Protein AF-A0A524GBY0-F1 (afdb_monomer_lite)

Structure (mmCIF, N/CA/C/O backbone):
data_AF-A0A524GBY0-F1
#
_entry.id   AF-A0A524GBY0-F1
#
loop_
_atom_site.group_PDB
_atom_site.id
_atom_site.type_symbol
_atom_site.label_atom_id
_atom_site.label_alt_id
_atom_site.label_comp_id
_atom_site.label_asym_id
_atom_site.label_entity_id
_atom_site.label_seq_id
_atom_site.pdbx_PDB_ins_code
_atom_site.Cartn_x
_atom_site.Cartn_y
_atom_site.Cartn_z
_atom_site.occupancy
_atom_site.B_iso_or_equiv
_atom_site.auth_seq_id
_atom_site.auth_comp_id
_atom_site.auth_asym_id
_atom_site.auth_atom_id
_atom_site.pdbx_PDB_model_num
ATOM 1 N N . ASP A 1 1 ? -9.283 -6.662 -6.668 1.00 69.75 1 ASP A N 1
ATOM 2 C CA . ASP A 1 1 ? -9.604 -5.898 -7.895 1.00 69.75 1 ASP A CA 1
ATOM 3 C C . ASP A 1 1 ? -10.750 -4.928 -7.700 1.00 69.75 1 ASP A C 1
ATOM 5 O O . ASP A 1 1 ? -10.463 -3.748 -7.642 1.00 69.75 1 ASP A O 1
ATOM 9 N N . LYS A 1 2 ? -11.987 -5.373 -7.440 1.00 78.62 2 LYS A N 1
ATOM 10 C CA . LYS A 1 2 ? -13.113 -4.456 -7.138 1.00 78.62 2 LYS A CA 1
ATOM 11 C C . LYS A 1 2 ? -12.814 -3.418 -6.046 1.00 78.62 2 LYS A C 1
ATOM 13 O O . LYS A 1 2 ? -13.291 -2.293 -6.091 1.00 78.62 2 LYS A O 1
ATOM 18 N N . ILE A 1 3 ? -12.018 -3.806 -5.049 1.00 71.06 3 ILE A N 1
ATOM 19 C CA . ILE A 1 3 ? -11.570 -2.893 -3.993 1.00 71.06 3 ILE A CA 1
ATOM 20 C C . ILE A 1 3 ? -10.618 -1.832 -4.554 1.00 71.06 3 ILE A C 1
ATOM 22 O O . ILE A 1 3 ? -10.810 -0.663 -4.255 1.00 71.06 3 ILE A O 1
ATOM 26 N N . ILE A 1 4 ? -9.659 -2.224 -5.402 1.00 69.19 4 ILE A N 1
ATOM 27 C CA . ILE A 1 4 ? -8.735 -1.308 -6.094 1.00 69.19 4 ILE A CA 1
ATOM 28 C C . ILE A 1 4 ? -9.533 -0.310 -6.938 1.00 69.19 4 ILE A C 1
ATOM 30 O O . ILE A 1 4 ? -9.314 0.885 -6.823 1.00 69.19 4 ILE A O 1
ATOM 34 N N . GLU A 1 5 ? -10.509 -0.784 -7.713 1.00 76.81 5 GLU A N 1
ATOM 35 C CA . GLU A 1 5 ? -11.367 0.071 -8.551 1.00 76.81 5 GLU A CA 1
ATOM 36 C C . GLU A 1 5 ? -12.160 1.099 -7.732 1.00 76.81 5 GLU A C 1
ATOM 38 O O . GLU A 1 5 ? -12.391 2.213 -8.189 1.00 76.81 5 GLU A O 1
ATOM 43 N N . LYS A 1 6 ? -12.561 0.743 -6.505 1.00 75.19 6 LYS A N 1
ATOM 44 C CA . LYS A 1 6 ? -13.301 1.638 -5.610 1.00 75.19 6 LYS A CA 1
ATOM 45 C C . LYS A 1 6 ? -12.407 2.687 -4.943 1.00 75.19 6 LYS A C 1
ATOM 47 O O . LYS A 1 6 ? -12.843 3.819 -4.770 1.00 75.19 6 LYS A O 1
ATOM 52 N N . VAL A 1 7 ? -11.204 2.297 -4.522 1.00 68.00 7 VAL A N 1
ATOM 53 C CA . VAL A 1 7 ? -10.296 3.140 -3.714 1.00 68.00 7 VAL A CA 1
ATOM 54 C C . VAL A 1 7 ? -9.275 3.913 -4.550 1.00 68.00 7 VAL A C 1
ATOM 56 O O . VAL A 1 7 ? -8.714 4.899 -4.086 1.00 68.00 7 VAL A O 1
ATOM 59 N N . ALA A 1 8 ? -9.034 3.479 -5.786 1.00 65.69 8 ALA A N 1
ATOM 60 C CA . ALA A 1 8 ? -8.154 4.126 -6.750 1.00 65.69 8 ALA A CA 1
ATOM 61 C C . ALA A 1 8 ? -8.875 4.300 -8.104 1.00 65.69 8 ALA A C 1
ATOM 63 O O . ALA A 1 8 ? -8.403 3.786 -9.118 1.00 65.69 8 ALA A O 1
ATOM 64 N N . PRO A 1 9 ? -10.018 5.015 -8.147 1.00 67.56 9 PRO A N 1
ATOM 65 C CA . PRO A 1 9 ? -10.815 5.175 -9.368 1.00 67.56 9 PRO A CA 1
ATOM 66 C C . PRO A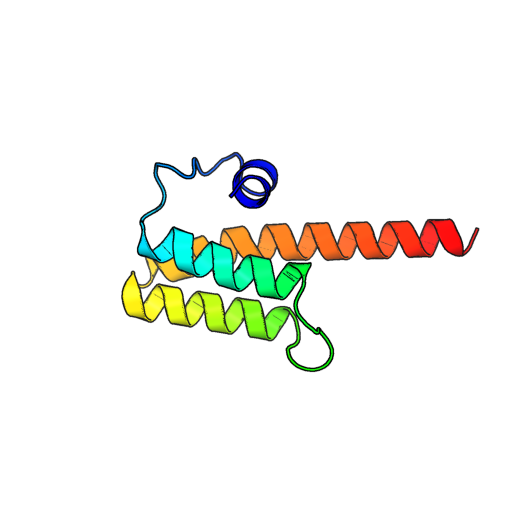 1 9 ? -10.059 5.919 -10.480 1.00 67.56 9 PRO A C 1
ATOM 68 O O . PRO A 1 9 ? -10.294 5.672 -11.659 1.00 67.56 9 PRO A O 1
ATOM 71 N N . GLU A 1 10 ? -9.105 6.772 -10.102 1.00 70.38 10 GLU A N 1
ATOM 72 C CA . GLU A 1 10 ? -8.195 7.490 -11.006 1.00 70.38 10 GLU A CA 1
ATOM 73 C C . GLU A 1 10 ? -7.190 6.563 -11.722 1.00 70.38 10 GLU A C 1
ATOM 75 O O . GLU A 1 10 ? -6.495 6.997 -12.637 1.00 70.38 10 GLU A O 1
ATOM 80 N N . TRP A 1 11 ? -7.098 5.284 -11.331 1.00 74.62 11 TRP A N 1
ATOM 81 C CA . TRP A 1 11 ? -6.103 4.338 -11.844 1.00 74.62 11 TRP A CA 1
ATOM 82 C C . TRP A 1 11 ? -6.775 3.071 -12.386 1.00 74.62 11 TRP A C 1
ATOM 84 O O . TRP A 1 11 ? -6.920 2.077 -11.666 1.00 74.62 11 TRP A O 1
ATOM 94 N N . PRO A 1 12 ? -7.182 3.070 -13.669 1.00 74.19 12 PRO A N 1
ATOM 95 C CA . PRO A 1 12 ? -7.839 1.926 -14.285 1.00 74.19 12 PRO A CA 1
ATOM 96 C C . PRO A 1 12 ? -6.972 0.666 -14.187 1.00 74.19 12 PRO A C 1
ATOM 98 O O . PRO A 1 12 ? -5.820 0.654 -14.620 1.00 74.19 12 PRO A O 1
ATOM 101 N N . ILE A 1 13 ? -7.529 -0.427 -13.653 1.00 77.38 13 ILE A N 1
ATOM 102 C CA . ILE A 1 13 ? -6.777 -1.660 -13.349 1.00 77.38 13 ILE A CA 1
ATOM 103 C C . ILE A 1 13 ? -6.086 -2.281 -14.576 1.00 77.38 13 ILE A C 1
ATOM 105 O O . ILE A 1 13 ? -5.113 -3.026 -14.443 1.00 77.38 13 ILE A O 1
ATOM 109 N N . ASN A 1 14 ? -6.613 -1.998 -15.768 1.00 82.19 14 ASN A N 1
ATOM 110 C CA . ASN A 1 14 ? -6.091 -2.448 -17.054 1.00 82.19 14 ASN A CA 1
ATOM 111 C C . ASN A 1 14 ? -4.871 -1.645 -17.533 1.00 82.19 14 ASN A C 1
ATOM 113 O O . ASN A 1 14 ? -4.161 -2.126 -18.410 1.00 82.19 14 ASN A O 1
ATOM 117 N N . GLN A 1 15 ? -4.626 -0.458 -16.975 1.00 84.62 15 GLN A N 1
ATOM 118 C CA . GLN A 1 15 ? -3.462 0.383 -17.275 1.00 84.62 15 GLN A CA 1
ATOM 119 C C . GLN A 1 15 ? -2.308 0.163 -16.287 1.00 84.62 15 GLN A C 1
ATOM 121 O O . GLN A 1 15 ? -1.182 0.582 -16.542 1.00 84.62 15 GLN A O 1
ATOM 126 N N . ILE A 1 16 ? -2.572 -0.519 -15.170 1.00 89.44 16 ILE A N 1
ATOM 127 C CA . ILE A 1 16 ? -1.559 -0.877 -14.177 1.00 89.44 16 ILE A CA 1
ATOM 128 C C . ILE A 1 16 ? -0.733 -2.054 -14.707 1.00 89.44 16 ILE A C 1
ATOM 130 O O . ILE A 1 16 ? -1.285 -3.044 -15.202 1.00 89.44 16 ILE A O 1
ATOM 134 N N . THR A 1 17 ? 0.593 -1.973 -14.570 1.00 93.69 17 THR A N 1
ATOM 135 C CA . THR A 1 17 ? 1.479 -3.080 -14.945 1.00 93.69 17 THR A CA 1
ATOM 136 C C . THR A 1 17 ? 1.118 -4.349 -14.166 1.00 93.69 17 THR A C 1
ATOM 138 O O . THR A 1 17 ? 0.580 -4.305 -13.056 1.00 93.69 17 THR A O 1
ATOM 141 N N . ILE A 1 18 ? 1.409 -5.524 -14.731 1.00 94.19 18 ILE A N 1
ATOM 142 C CA . ILE A 1 18 ? 1.087 -6.800 -14.069 1.00 94.19 18 ILE A CA 1
ATOM 143 C C . 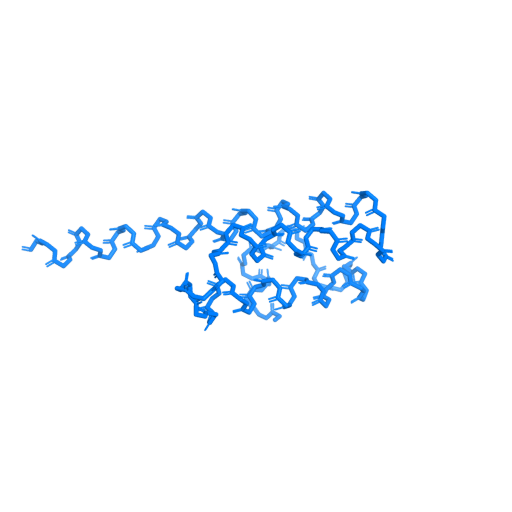ILE A 1 18 ? 1.780 -6.897 -12.700 1.00 94.19 18 ILE A C 1
ATOM 145 O O . ILE A 1 18 ? 1.179 -7.400 -11.749 1.00 94.19 18 ILE A O 1
ATOM 149 N N . ILE A 1 19 ? 3.012 -6.393 -12.607 1.00 95.31 19 ILE A N 1
ATOM 150 C CA . ILE A 1 19 ? 3.813 -6.376 -11.381 1.00 95.31 19 ILE A CA 1
ATOM 151 C C . ILE A 1 19 ? 3.138 -5.486 -10.337 1.00 95.31 19 ILE A C 1
ATOM 153 O O . ILE A 1 19 ? 2.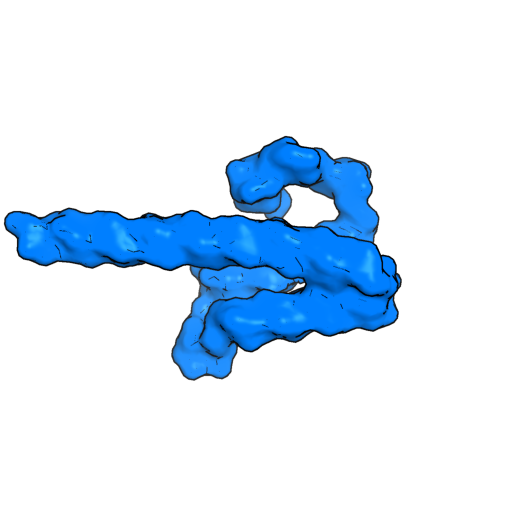753 -5.988 -9.282 1.00 95.31 19 ILE A O 1
ATOM 157 N N . ASP A 1 20 ? 2.892 -4.215 -10.655 1.00 94.94 20 ASP A N 1
ATOM 158 C CA . ASP A 1 20 ? 2.304 -3.261 -9.706 1.00 94.94 20 ASP A CA 1
ATOM 159 C C . ASP A 1 20 ? 0.923 -3.703 -9.241 1.00 94.94 20 ASP A C 1
ATOM 161 O O . ASP A 1 20 ? 0.587 -3.601 -8.064 1.00 94.94 20 ASP A O 1
ATOM 165 N N . ARG A 1 21 ? 0.124 -4.277 -10.145 1.00 93.44 21 ARG A N 1
ATOM 166 C CA . ARG A 1 21 ? -1.195 -4.807 -9.798 1.00 93.44 21 ARG A CA 1
ATOM 167 C C . ARG A 1 21 ? -1.097 -5.942 -8.781 1.00 93.44 21 ARG A C 1
ATOM 169 O O . ARG A 1 21 ? -1.930 -6.025 -7.881 1.00 93.44 21 ARG A O 1
ATOM 176 N N . ASN A 1 22 ? -0.109 -6.824 -8.911 1.00 95.12 22 ASN A N 1
ATOM 177 C CA . ASN A 1 22 ? 0.099 -7.905 -7.950 1.00 95.12 22 ASN A CA 1
ATOM 178 C C . ASN A 1 22 ? 0.636 -7.382 -6.614 1.00 95.12 22 ASN A C 1
ATOM 180 O O . ASN A 1 22 ? 0.154 -7.818 -5.571 1.00 95.12 22 ASN A O 1
ATOM 184 N N . VAL A 1 23 ? 1.535 -6.398 -6.634 1.00 96.75 23 VAL A N 1
ATOM 185 C CA . VAL A 1 23 ? 2.004 -5.731 -5.412 1.00 96.75 23 VAL A CA 1
ATOM 186 C C . VAL A 1 23 ? 0.848 -5.033 -4.685 1.00 96.75 23 VAL A C 1
ATOM 188 O O . VAL A 1 23 ? 0.676 -5.231 -3.485 1.00 96.75 23 VAL A O 1
ATOM 191 N N . LEU A 1 24 ? -0.015 -4.303 -5.403 1.00 93.75 24 LEU A N 1
ATOM 192 C CA . LEU A 1 24 ? -1.221 -3.689 -4.833 1.00 93.75 24 LEU A CA 1
ATOM 193 C C . LEU A 1 24 ? -2.140 -4.719 -4.185 1.00 93.75 24 LEU A C 1
ATOM 195 O O . LEU A 1 24 ? -2.673 -4.464 -3.110 1.00 93.75 24 LEU A O 1
ATOM 199 N N . ARG A 1 25 ? -2.349 -5.873 -4.827 1.00 93.56 25 ARG A N 1
ATOM 200 C CA . ARG A 1 25 ? -3.193 -6.940 -4.271 1.00 93.56 25 ARG A CA 1
ATOM 201 C C . ARG A 1 25 ? -2.644 -7.450 -2.940 1.00 93.56 25 ARG A C 1
ATOM 203 O O . ARG A 1 25 ? -3.432 -7.610 -2.014 1.00 93.56 25 ARG A O 1
ATOM 210 N N . ILE A 1 26 ? -1.330 -7.658 -2.842 1.00 95.38 26 ILE A N 1
ATOM 211 C CA . ILE A 1 26 ? -0.665 -8.092 -1.605 1.00 95.38 26 ILE A CA 1
ATOM 212 C C . ILE A 1 26 ? -0.805 -7.014 -0.524 1.00 95.38 26 ILE A C 1
ATOM 214 O O . ILE A 1 26 ? -1.337 -7.289 0.549 1.00 95.38 26 ILE A O 1
ATOM 218 N N . GLY A 1 27 ? -0.414 -5.773 -0.828 1.00 95.50 27 GLY A N 1
ATOM 219 C CA . GLY A 1 27 ? -0.473 -4.674 0.138 1.00 95.50 27 GLY A CA 1
ATOM 220 C C . GLY A 1 27 ? -1.893 -4.391 0.632 1.00 95.50 27 GLY A C 1
ATOM 221 O O . GLY A 1 27 ? -2.117 -4.205 1.825 1.00 95.50 27 GLY A O 1
ATOM 222 N N . LEU A 1 28 ? -2.887 -4.420 -0.261 1.00 92.94 28 LEU A N 1
ATOM 223 C CA . LEU A 1 28 ? -4.291 -4.257 0.121 1.00 92.94 28 LEU A CA 1
ATOM 224 C C . LEU A 1 28 ? -4.815 -5.417 0.952 1.00 92.94 28 LEU A C 1
ATOM 226 O O . LEU A 1 28 ? -5.584 -5.182 1.882 1.00 92.94 28 LEU A O 1
ATOM 230 N N . TYR A 1 29 ? -4.433 -6.650 0.618 1.00 93.75 29 TYR A N 1
ATOM 231 C CA . TYR A 1 29 ? -4.821 -7.807 1.410 1.00 93.75 29 TYR A CA 1
ATOM 232 C C . TYR A 1 29 ? -4.333 -7.656 2.854 1.00 93.75 29 TYR A C 1
ATOM 234 O O . TYR A 1 29 ? -5.141 -7.760 3.775 1.00 93.75 29 TYR A O 1
ATOM 242 N N . GLU A 1 30 ? -3.061 -7.301 3.046 1.00 95.00 30 GLU A N 1
ATOM 243 C CA . GLU A 1 30 ? -2.504 -7.076 4.383 1.00 95.00 30 GLU A CA 1
ATOM 244 C C . GLU A 1 30 ? -3.188 -5.922 5.126 1.00 95.00 30 GLU A C 1
ATOM 246 O O . GLU A 1 30 ? -3.498 -6.033 6.311 1.00 95.00 30 GLU A O 1
ATOM 251 N N . LEU A 1 31 ? -3.507 -4.820 4.442 1.00 92.50 31 LEU A N 1
ATOM 252 C CA . LEU A 1 31 ? -4.191 -3.689 5.075 1.00 92.50 31 LEU A CA 1
ATOM 253 C C . LEU A 1 31 ? -5.619 -4.008 5.535 1.00 92.50 31 LEU A C 1
ATOM 255 O O . LEU A 1 31 ? -6.067 -3.490 6.564 1.00 92.50 31 LEU A O 1
ATOM 259 N N . LEU A 1 32 ? -6.342 -4.809 4.754 1.00 90.12 32 LEU A N 1
ATOM 260 C CA . LEU A 1 32 ? -7.773 -5.050 4.942 1.00 90.12 32 LEU A CA 1
ATOM 261 C C . LEU A 1 32 ? -8.063 -6.285 5.789 1.00 90.12 32 LEU A C 1
ATOM 263 O O . LEU A 1 32 ? -9.047 -6.295 6.526 1.00 90.12 32 LEU A O 1
ATOM 267 N N . PHE A 1 33 ? -7.227 -7.312 5.670 1.00 91.44 33 PHE A N 1
ATOM 268 C CA . PHE A 1 33 ? -7.470 -8.632 6.248 1.00 91.44 33 PHE A CA 1
ATOM 269 C C . PHE A 1 33 ? -6.293 -9.149 7.081 1.00 91.44 33 PHE A C 1
ATOM 271 O O . PHE A 1 33 ? -6.467 -10.114 7.823 1.00 91.44 33 PHE A O 1
ATOM 278 N N . GLY A 1 34 ? -5.118 -8.520 6.983 1.00 91.50 34 GLY A N 1
ATOM 279 C CA . GLY A 1 34 ? -3.924 -8.915 7.723 1.00 91.50 34 GLY A CA 1
ATOM 280 C C . GLY A 1 34 ? -4.064 -8.736 9.236 1.00 91.50 34 GLY A C 1
ATOM 281 O O . GLY A 1 34 ? -4.786 -7.863 9.738 1.00 91.50 34 GLY A O 1
ATOM 282 N N . ASN A 1 35 ? -3.338 -9.563 9.992 1.00 93.31 35 ASN A N 1
ATOM 283 C CA . ASN A 1 35 ? -3.274 -9.437 11.443 1.00 93.31 35 ASN A CA 1
ATOM 284 C C . ASN A 1 35 ? -2.379 -8.251 11.833 1.00 93.31 35 ASN A C 1
ATOM 286 O O . ASN A 1 35 ? -1.160 -8.373 11.944 1.00 93.31 35 ASN A O 1
ATOM 290 N N . LYS A 1 36 ? -3.004 -7.109 12.133 1.00 90.44 36 LYS A N 1
ATOM 291 C CA . LYS A 1 36 ? -2.309 -5.856 12.483 1.00 90.44 36 LYS A CA 1
ATOM 292 C C . LYS A 1 36 ? -1.423 -5.943 13.734 1.00 90.44 36 LYS A C 1
ATOM 294 O O . LYS A 1 36 ? -0.600 -5.055 13.942 1.00 90.44 36 LYS A O 1
ATOM 299 N N . LYS A 1 37 ? -1.605 -6.964 14.586 1.00 92.00 37 LYS A N 1
ATOM 300 C CA . LYS A 1 37 ? -0.736 -7.207 15.752 1.00 92.00 37 LYS A CA 1
ATOM 301 C C . LYS A 1 37 ? 0.580 -7.879 15.367 1.00 92.00 37 LYS A C 1
ATOM 303 O O . LYS A 1 37 ? 1.572 -7.669 16.053 1.00 92.00 37 LYS A O 1
ATOM 308 N N . GLU A 1 38 ? 0.575 -8.677 14.304 1.00 94.62 38 GLU A N 1
ATOM 309 C CA . GLU A 1 38 ? 1.770 -9.341 13.777 1.00 94.62 38 GLU A CA 1
ATOM 310 C C . GLU A 1 38 ? 2.503 -8.429 12.797 1.00 94.62 38 GLU A C 1
ATOM 312 O O . GLU A 1 38 ? 3.707 -8.219 12.930 1.00 94.62 38 GLU A O 1
ATOM 317 N N . VAL A 1 39 ? 1.766 -7.835 11.854 1.00 95.00 39 VAL A N 1
ATOM 318 C CA . VAL A 1 39 ? 2.319 -6.927 10.846 1.00 95.00 39 VAL A CA 1
ATOM 319 C C . VAL A 1 39 ? 1.576 -5.593 10.907 1.00 95.00 39 VAL A C 1
ATOM 321 O O . VAL A 1 39 ? 0.439 -5.483 10.441 1.00 95.00 39 VAL A O 1
ATOM 324 N N . PRO A 1 40 ? 2.191 -4.540 11.473 1.00 95.94 40 PRO A N 1
ATOM 325 C CA . PRO A 1 40 ? 1.592 -3.215 11.476 1.00 95.94 40 PRO A CA 1
ATOM 326 C C . PRO A 1 40 ? 1.341 -2.716 10.049 1.00 95.94 40 PRO A C 1
ATOM 328 O O . PRO A 1 40 ? 2.190 -2.857 9.171 1.00 95.94 40 PRO A O 1
ATOM 331 N N . SER A 1 41 ? 0.216 -2.035 9.822 1.00 94.75 41 SER A N 1
ATOM 332 C CA . SER A 1 41 ? -0.179 -1.553 8.488 1.00 94.75 41 SER A CA 1
ATOM 333 C C . SER A 1 41 ? 0.893 -0.705 7.792 1.00 94.75 41 SER A C 1
ATOM 335 O O . SER A 1 41 ? 1.097 -0.835 6.591 1.00 94.75 41 SER A O 1
ATOM 337 N N . LYS A 1 42 ? 1.630 0.126 8.541 1.00 96.00 42 LYS A N 1
ATOM 338 C CA . LYS A 1 42 ? 2.740 0.927 7.995 1.00 96.00 42 LYS A CA 1
ATOM 339 C C . LYS A 1 42 ? 3.902 0.068 7.492 1.00 96.00 42 LYS A C 1
ATOM 341 O O . LYS A 1 42 ? 4.521 0.429 6.498 1.00 96.00 42 LYS A O 1
ATOM 346 N N . VAL A 1 43 ? 4.172 -1.057 8.156 1.00 97.88 43 VAL A N 1
ATOM 347 C CA . VAL A 1 43 ? 5.195 -2.020 7.726 1.00 97.88 43 VAL A CA 1
ATOM 348 C C . VAL A 1 43 ? 4.740 -2.696 6.437 1.00 97.88 43 VAL A C 1
ATOM 350 O O . VAL A 1 43 ? 5.473 -2.657 5.460 1.00 97.88 43 VAL A O 1
ATOM 353 N N . ALA A 1 44 ? 3.501 -3.196 6.378 1.00 97.31 44 ALA A N 1
ATOM 354 C CA . ALA A 1 44 ? 2.953 -3.802 5.159 1.00 97.31 44 ALA A CA 1
ATOM 355 C C . ALA A 1 44 ? 3.002 -2.855 3.940 1.00 97.31 44 ALA A C 1
ATOM 357 O O . ALA A 1 44 ? 3.322 -3.278 2.826 1.00 97.31 44 ALA A O 1
ATOM 358 N N . ILE A 1 45 ? 2.732 -1.559 4.147 1.00 97.56 45 ILE A N 1
ATOM 359 C CA . ILE A 1 45 ? 2.870 -0.528 3.106 1.00 97.56 45 ILE A CA 1
ATOM 360 C C . ILE A 1 45 ? 4.333 -0.380 2.679 1.00 97.56 45 ILE A C 1
ATOM 362 O O . ILE A 1 45 ? 4.610 -0.397 1.482 1.00 97.56 45 ILE A O 1
ATOM 366 N N . ASN A 1 46 ? 5.262 -0.260 3.632 1.00 98.50 46 ASN A N 1
ATOM 367 C CA . ASN A 1 46 ? 6.687 -0.113 3.339 1.00 98.50 46 ASN A CA 1
ATOM 368 C C . ASN A 1 46 ? 7.235 -1.304 2.537 1.00 98.50 46 ASN A C 1
ATOM 370 O O . ASN A 1 46 ? 7.860 -1.100 1.500 1.00 98.50 46 ASN A O 1
ATOM 374 N N . GLU A 1 47 ? 6.923 -2.534 2.949 1.00 98.19 47 GLU A N 1
ATOM 375 C CA . GLU A 1 47 ? 7.348 -3.744 2.230 1.00 98.19 47 GLU A CA 1
ATOM 376 C C . GLU A 1 47 ? 6.760 -3.812 0.816 1.00 98.19 47 GLU A C 1
ATOM 378 O O . GLU A 1 47 ? 7.444 -4.184 -0.136 1.00 98.19 47 GLU A O 1
ATOM 383 N N . SER A 1 48 ? 5.508 -3.378 0.639 1.00 98.25 48 SER A N 1
ATOM 384 C CA . SER A 1 48 ? 4.893 -3.298 -0.690 1.00 98.25 48 SER A CA 1
ATOM 385 C C . SER A 1 48 ? 5.614 -2.286 -1.591 1.00 98.25 48 SER A C 1
ATOM 387 O O . SER A 1 48 ? 5.798 -2.539 -2.780 1.00 98.25 48 SER A O 1
ATOM 389 N N . ILE A 1 49 ? 6.050 -1.147 -1.045 1.00 98.44 49 ILE A N 1
ATOM 390 C CA . ILE A 1 49 ? 6.796 -0.125 -1.795 1.00 98.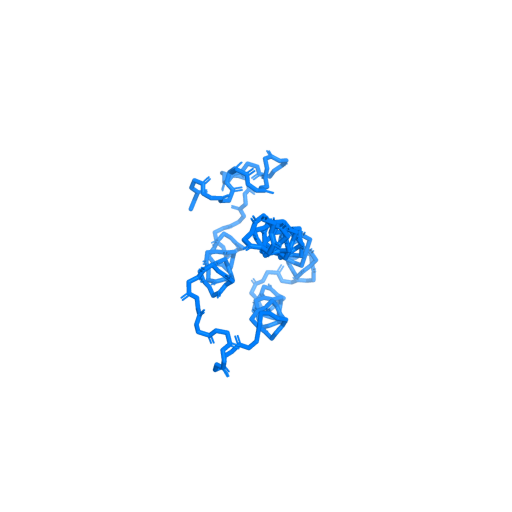44 49 ILE A CA 1
ATOM 391 C C . ILE A 1 49 ? 8.158 -0.663 -2.232 1.00 98.44 49 ILE A C 1
ATOM 393 O O . ILE A 1 49 ? 8.522 -0.517 -3.399 1.00 98.44 49 ILE A O 1
ATOM 397 N N . GLU A 1 50 ? 8.898 -1.300 -1.327 1.00 98.56 50 GLU A N 1
ATOM 398 C CA . GLU A 1 50 ? 10.216 -1.861 -1.641 1.00 98.56 50 GLU A CA 1
ATOM 399 C C . GLU A 1 50 ? 10.120 -3.015 -2.647 1.00 98.56 50 GLU A C 1
ATOM 401 O O . GLU A 1 50 ? 10.926 -3.107 -3.579 1.00 98.56 50 GLU A O 1
ATOM 406 N N . LEU A 1 51 ? 9.070 -3.836 -2.555 1.00 98.25 51 LEU A N 1
ATOM 407 C CA . LEU A 1 51 ? 8.782 -4.865 -3.550 1.00 98.25 51 LEU A CA 1
ATOM 408 C C . LEU A 1 51 ? 8.526 -4.253 -4.938 1.00 98.25 51 LEU A C 1
ATOM 410 O O . LEU A 1 51 ? 9.085 -4.708 -5.936 1.00 98.25 51 LEU A O 1
ATOM 414 N N . ALA A 1 52 ? 7.736 -3.181 -5.008 1.00 98.12 52 ALA A N 1
ATOM 415 C CA . ALA A 1 52 ? 7.468 -2.473 -6.258 1.00 98.12 52 ALA A CA 1
ATOM 416 C C . ALA A 1 52 ? 8.730 -1.849 -6.859 1.00 98.12 52 ALA A C 1
ATOM 418 O O . ALA A 1 52 ? 8.951 -1.951 -8.063 1.00 98.12 52 ALA A O 1
ATOM 419 N N . LYS A 1 53 ? 9.590 -1.243 -6.030 1.00 98.31 53 LYS A N 1
ATOM 420 C CA . LYS A 1 53 ? 10.883 -0.706 -6.481 1.00 98.31 53 LYS A CA 1
ATOM 421 C C . LYS A 1 53 ? 11.777 -1.797 -7.054 1.00 98.31 53 LYS A C 1
ATOM 423 O O . LYS A 1 53 ? 12.376 -1.597 -8.108 1.00 98.31 53 LYS A O 1
ATOM 428 N N . SER A 1 54 ? 11.815 -2.953 -6.397 1.00 98.25 54 SER A N 1
ATOM 429 C CA . SER A 1 54 ? 12.663 -4.081 -6.790 1.00 98.25 54 SER A CA 1
ATOM 430 C C . SER A 1 54 ? 12.307 -4.638 -8.172 1.00 98.25 54 SER A C 1
ATOM 432 O O . SER A 1 54 ? 13.199 -5.027 -8.922 1.00 98.25 54 SER A O 1
ATOM 434 N N . PHE A 1 55 ? 11.018 -4.657 -8.530 1.00 97.31 55 PHE A N 1
ATOM 435 C CA . PHE A 1 55 ? 10.540 -5.270 -9.777 1.00 97.31 55 PHE A CA 1
ATOM 436 C C . PHE A 1 55 ? 10.083 -4.276 -10.856 1.00 97.31 55 PHE A C 1
ATOM 438 O O . PHE A 1 55 ? 10.040 -4.633 -12.031 1.00 97.31 55 PHE A O 1
ATOM 445 N N . GLY A 1 56 ? 9.747 -3.043 -10.481 1.00 93.06 56 GLY A N 1
ATOM 446 C CA . GLY A 1 56 ? 9.199 -2.015 -11.371 1.00 93.06 56 GLY A CA 1
ATOM 447 C C . GLY A 1 56 ? 9.904 -0.658 -11.282 1.00 93.06 56 GLY A C 1
ATOM 448 O O . GLY A 1 56 ? 9.484 0.286 -11.951 1.00 93.06 56 GLY A O 1
ATOM 449 N N . GLY A 1 57 ? 10.955 -0.526 -10.469 1.00 96.69 57 GLY A N 1
ATOM 450 C CA . GLY A 1 57 ? 11.725 0.707 -10.316 1.00 96.69 57 GLY A CA 1
ATOM 451 C C . GLY A 1 57 ? 11.034 1.796 -9.487 1.00 96.69 57 GLY A C 1
ATOM 452 O O . GLY A 1 57 ? 9.957 1.624 -8.915 1.00 96.69 57 GLY A O 1
ATOM 453 N N . GLU A 1 58 ? 11.672 2.962 -9.419 1.00 97.56 58 GLU A N 1
ATOM 454 C CA . GLU A 1 58 ? 11.285 4.035 -8.494 1.00 97.56 58 GLU A CA 1
ATOM 455 C C . GLU A 1 58 ? 9.883 4.612 -8.764 1.00 97.56 58 GLU A C 1
ATOM 457 O O . GLU A 1 58 ? 9.165 4.985 -7.835 1.00 97.56 58 GLU A O 1
ATOM 462 N N . SER A 1 59 ? 9.457 4.663 -10.031 1.00 95.75 59 SER A N 1
ATOM 463 C CA . SER A 1 59 ? 8.101 5.094 -10.404 1.00 95.75 59 SER A CA 1
ATOM 464 C C . SER A 1 59 ? 7.029 4.178 -9.818 1.00 95.75 59 SER A C 1
ATOM 466 O O . SER A 1 59 ? 6.005 4.661 -9.336 1.00 95.75 59 SER A O 1
ATOM 468 N N . SER A 1 60 ? 7.297 2.874 -9.800 1.00 96.1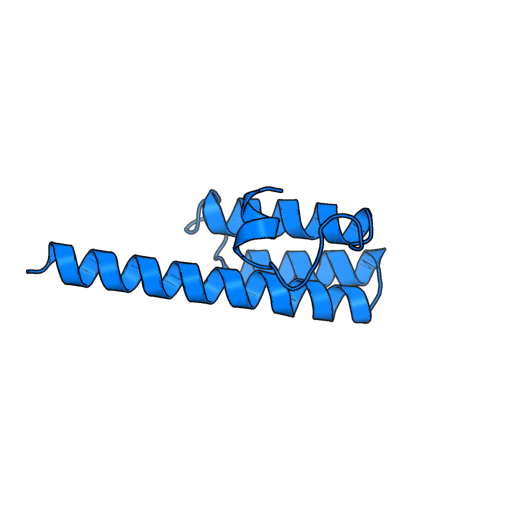2 60 SER A N 1
ATOM 469 C CA . SER A 1 60 ? 6.402 1.853 -9.261 1.00 96.12 60 SER A CA 1
ATOM 470 C C . SER A 1 60 ? 6.292 1.974 -7.743 1.00 96.12 60 SER A C 1
ATOM 472 O O . SER A 1 60 ? 5.189 2.015 -7.203 1.00 96.12 60 SER A O 1
ATOM 474 N N . GLY A 1 61 ? 7.416 2.188 -7.051 1.00 97.81 61 GLY A N 1
ATOM 475 C CA . GLY A 1 61 ? 7.419 2.492 -5.615 1.00 97.81 61 GLY A CA 1
ATOM 476 C C . GLY A 1 61 ? 6.551 3.702 -5.252 1.00 97.81 61 GLY A C 1
ATOM 477 O O . GLY A 1 61 ? 5.722 3.632 -4.342 1.00 97.81 61 GLY A O 1
ATOM 478 N N . LYS A 1 62 ? 6.687 4.807 -5.998 1.00 96.12 62 LYS A N 1
ATOM 479 C CA . LYS A 1 62 ? 5.875 6.021 -5.795 1.00 96.12 62 LYS A CA 1
ATOM 480 C C . LYS A 1 62 ? 4.389 5.773 -6.043 1.00 96.12 62 LYS A C 1
ATOM 482 O O . LYS A 1 62 ? 3.562 6.246 -5.262 1.00 96.12 62 LYS A O 1
ATOM 487 N N . PHE A 1 63 ? 4.060 5.027 -7.096 1.00 93.25 63 PHE A N 1
ATOM 488 C CA . PHE A 1 63 ? 2.686 4.654 -7.421 1.00 93.25 63 PHE A CA 1
ATOM 489 C C . PHE A 1 63 ? 2.039 3.834 -6.293 1.00 93.25 63 PHE A C 1
ATOM 491 O O . PHE A 1 63 ? 0.991 4.223 -5.773 1.00 93.25 63 PHE A O 1
ATOM 498 N N . ILE A 1 64 ? 2.697 2.761 -5.840 1.00 95.25 64 ILE A N 1
ATOM 499 C CA . ILE A 1 64 ? 2.204 1.911 -4.746 1.00 95.25 64 ILE A CA 1
ATOM 500 C C . ILE A 1 64 ? 2.031 2.703 -3.448 1.00 95.25 64 ILE A C 1
ATOM 502 O O . ILE A 1 64 ? 0.997 2.572 -2.789 1.00 95.25 64 ILE A O 1
ATOM 506 N N . ASN A 1 65 ? 2.989 3.570 -3.107 1.00 96.00 65 ASN A N 1
ATOM 507 C CA . ASN A 1 65 ? 2.890 4.437 -1.933 1.00 96.00 65 ASN A CA 1
ATOM 508 C C . ASN A 1 65 ? 1.648 5.345 -1.989 1.00 96.00 65 ASN A C 1
ATOM 510 O O . ASN A 1 65 ? 0.916 5.461 -1.007 1.00 96.00 65 ASN A O 1
ATOM 514 N N . GLY A 1 66 ? 1.385 5.964 -3.144 1.00 92.69 66 GLY A N 1
ATOM 515 C CA . GLY A 1 66 ? 0.226 6.838 -3.334 1.00 92.69 66 GLY A CA 1
ATOM 516 C C . GLY A 1 66 ? -1.108 6.107 -3.156 1.00 92.69 66 GLY A C 1
ATOM 517 O O . GLY A 1 66 ? -1.996 6.591 -2.447 1.00 92.69 66 GLY A O 1
ATOM 518 N N . VAL A 1 67 ? -1.233 4.916 -3.747 1.00 90.94 67 VAL A N 1
ATOM 519 C CA . VAL A 1 67 ? -2.466 4.119 -3.676 1.00 90.94 67 VAL A CA 1
ATOM 520 C C . VAL A 1 67 ? -2.685 3.570 -2.266 1.00 90.94 67 VAL A C 1
ATOM 522 O O . VAL A 1 67 ? -3.722 3.839 -1.658 1.00 90.94 67 VAL A O 1
ATOM 525 N N . LEU A 1 68 ? -1.713 2.840 -1.709 1.00 93.38 68 LEU A N 1
ATOM 526 C CA . LEU A 1 68 ? -1.867 2.217 -0.390 1.00 93.38 68 LEU A CA 1
ATOM 527 C C . LEU A 1 68 ? -1.979 3.257 0.732 1.00 93.38 68 LEU A C 1
ATOM 529 O O . LEU A 1 68 ? -2.725 3.042 1.686 1.00 93.38 68 LEU A O 1
ATOM 533 N N . GLY A 1 69 ? -1.302 4.402 0.602 1.00 93.25 69 GLY A N 1
ATOM 534 C CA . GLY A 1 69 ? -1.421 5.513 1.545 1.00 93.25 69 GLY A CA 1
ATOM 535 C C . GLY A 1 69 ? -2.826 6.119 1.582 1.00 93.25 69 GLY A C 1
ATOM 536 O O . GLY A 1 69 ? -3.327 6.436 2.661 1.00 93.25 69 GLY A O 1
ATOM 537 N N . THR A 1 70 ? -3.484 6.241 0.425 1.00 89.81 70 THR A N 1
ATOM 538 C CA . THR A 1 70 ? -4.883 6.696 0.339 1.00 89.81 70 THR A CA 1
ATOM 539 C C . THR A 1 70 ? -5.822 5.704 1.021 1.00 89.81 70 THR A C 1
ATOM 541 O O . THR A 1 70 ? -6.608 6.096 1.882 1.00 89.81 70 THR A O 1
ATOM 544 N N . VAL A 1 71 ? -5.679 4.410 0.717 1.00 89.19 71 VAL A N 1
ATOM 545 C CA . VAL A 1 71 ? -6.506 3.358 1.331 1.00 89.19 71 VAL A CA 1
ATOM 546 C C . VAL A 1 71 ? -6.327 3.312 2.846 1.00 89.19 71 VAL A C 1
ATOM 548 O O . VAL A 1 71 ? -7.301 3.193 3.584 1.00 89.19 71 VAL A O 1
ATOM 551 N N . TYR A 1 72 ? -5.087 3.423 3.321 1.00 92.12 72 TYR A N 1
ATOM 552 C CA . TYR A 1 72 ? -4.782 3.412 4.747 1.00 92.12 72 TYR A CA 1
ATOM 553 C C . TYR A 1 72 ? -5.510 4.530 5.503 1.00 92.12 72 TYR A C 1
ATOM 555 O O . TYR A 1 72 ? -6.139 4.258 6.525 1.00 92.12 72 TYR A O 1
ATOM 563 N N . LYS A 1 73 ? -5.492 5.761 4.972 1.00 91.19 73 LYS A N 1
ATOM 564 C CA . LYS A 1 73 ? -6.207 6.901 5.568 1.00 91.19 73 LYS A CA 1
ATOM 565 C C . LYS A 1 73 ? -7.713 6.661 5.631 1.00 91.19 73 LYS A C 1
ATOM 567 O O . LYS A 1 73 ? -8.316 6.867 6.679 1.00 91.19 73 LYS A O 1
ATOM 572 N N . GLU A 1 74 ? -8.304 6.162 4.547 1.00 88.12 74 GLU A N 1
ATOM 573 C CA . GLU A 1 74 ? -9.741 5.882 4.496 1.00 88.12 74 GLU A CA 1
ATOM 574 C C . GLU A 1 74 ? -10.152 4.792 5.505 1.00 88.12 74 GLU A C 1
ATOM 576 O O . GLU A 1 74 ? -11.210 4.878 6.130 1.00 88.12 74 GLU A O 1
ATOM 581 N N . ILE A 1 75 ? -9.308 3.772 5.710 1.00 87.81 75 ILE A N 1
ATOM 582 C CA . ILE A 1 75 ? -9.522 2.758 6.752 1.00 87.81 75 ILE A CA 1
ATOM 583 C C . ILE A 1 75 ? -9.450 3.398 8.143 1.00 87.81 75 ILE A C 1
ATOM 585 O O . ILE A 1 75 ? -10.339 3.160 8.956 1.00 87.81 75 ILE A O 1
ATOM 589 N N . GLU A 1 76 ? -8.427 4.208 8.431 1.00 89.81 76 GLU A N 1
ATOM 590 C CA . GLU A 1 76 ? -8.292 4.863 9.740 1.00 89.81 76 GLU A CA 1
ATOM 591 C C . GLU A 1 76 ? -9.477 5.781 10.064 1.00 89.81 76 GLU A C 1
ATOM 593 O O . GLU A 1 76 ? -9.975 5.758 11.190 1.00 89.81 76 GLU A O 1
ATOM 598 N N . GLU A 1 77 ? -9.962 6.554 9.091 1.00 89.94 77 GLU A N 1
ATOM 599 C CA . GLU A 1 77 ? -11.141 7.414 9.248 1.00 89.94 77 GLU A CA 1
ATOM 600 C C . GLU A 1 77 ? -12.407 6.601 9.537 1.00 89.94 77 GLU A C 1
ATOM 602 O O . GLU A 1 77 ? -13.151 6.911 10.467 1.00 89.94 77 GLU A O 1
ATOM 607 N N . ARG A 1 78 ? -12.635 5.507 8.800 1.00 86.44 78 ARG A N 1
ATOM 608 C CA . ARG A 1 78 ? -13.790 4.623 9.033 1.00 86.44 78 ARG A CA 1
ATOM 609 C C . ARG A 1 78 ? -13.762 3.981 10.417 1.00 86.44 78 ARG A C 1
ATOM 611 O O . ARG A 1 78 ? -14.805 3.868 11.054 1.00 86.44 78 ARG A O 1
ATOM 618 N N . GLU A 1 79 ? -12.588 3.562 10.878 1.00 86.19 79 GLU A N 1
ATOM 619 C CA . GLU A 1 79 ? -12.428 2.949 12.198 1.00 86.19 79 GLU A CA 1
ATOM 620 C C . GLU A 1 79 ? -12.585 3.970 13.335 1.00 86.19 79 GLU A C 1
ATOM 622 O O . GLU A 1 79 ? -13.115 3.620 14.388 1.00 86.19 79 GLU A O 1
ATOM 627 N N . LYS A 1 80 ? -12.197 5.238 13.129 1.00 87.06 80 LYS A N 1
ATOM 628 C CA . LYS A 1 80 ? -12.505 6.328 14.072 1.00 87.06 80 LYS A CA 1
ATOM 629 C C . LYS A 1 80 ? -14.009 6.593 14.159 1.00 87.06 80 LY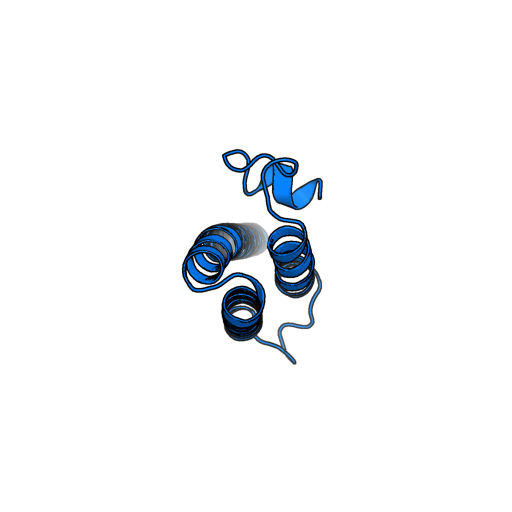S A C 1
ATOM 631 O O . LYS A 1 80 ? -14.559 6.562 15.254 1.00 87.06 80 LYS A O 1
ATOM 636 N N . ASN A 1 81 ? -14.680 6.748 13.018 1.00 85.69 81 ASN A N 1
ATOM 637 C CA . ASN A 1 81 ? -16.113 7.061 12.974 1.00 85.69 81 ASN A CA 1
ATOM 638 C C . ASN A 1 81 ? -16.984 5.966 13.619 1.00 85.69 81 ASN A C 1
ATOM 640 O O . ASN A 1 81 ? -18.002 6.269 14.242 1.00 85.69 81 ASN A O 1
ATOM 644 N N . LYS A 1 82 ? -16.596 4.687 13.491 1.00 81.69 82 LYS A N 1
ATOM 645 C CA . LYS A 1 82 ? -17.286 3.578 14.174 1.00 81.69 82 LYS A CA 1
ATOM 646 C C . LYS A 1 82 ? -17.204 3.702 15.693 1.00 81.69 82 LYS A C 1
ATOM 648 O O . LYS A 1 82 ? -18.237 3.631 16.348 1.00 81.69 82 LYS A O 1
ATOM 653 N N . LYS A 1 83 ? -16.009 3.956 16.237 1.00 76.62 83 LYS A N 1
ATOM 654 C CA . LYS A 1 83 ? -15.807 4.121 17.687 1.00 76.62 83 LYS A CA 1
ATOM 655 C C . LYS A 1 83 ? -16.631 5.280 18.245 1.00 76.62 83 LYS A C 1
ATOM 657 O O . LYS A 1 83 ? -17.312 5.115 19.244 1.00 76.62 83 LYS A O 1
ATOM 662 N N . GLU A 1 84 ? -16.667 6.410 17.539 1.00 78.38 84 GLU A N 1
ATOM 663 C CA . GLU A 1 84 ? -17.479 7.574 17.929 1.00 78.38 84 GLU A CA 1
ATOM 664 C C . GLU A 1 84 ? -18.997 7.314 17.903 1.00 78.38 84 GLU A C 1
ATOM 666 O O . GLU A 1 84 ? -19.755 8.028 18.560 1.00 78.38 84 GLU A O 1
ATOM 671 N N . THR A 1 85 ? -19.453 6.330 17.122 1.00 72.56 85 THR A N 1
ATOM 672 C CA . THR A 1 85 ? -20.868 5.930 17.050 1.00 72.56 85 THR A CA 1
ATOM 673 C C . THR A 1 85 ? -21.220 4.907 18.132 1.00 72.56 85 THR A C 1
ATOM 675 O O . THR A 1 85 ? -22.341 4.914 18.618 1.00 72.56 85 THR A O 1
ATOM 678 N N . GLU A 1 86 ? -20.279 4.042 18.515 1.00 70.50 86 GLU A N 1
ATOM 679 C CA . GLU A 1 86 ? -20.446 3.041 19.582 1.00 70.50 86 GLU A CA 1
ATOM 680 C C . GLU A 1 86 ? -20.337 3.646 20.994 1.00 70.50 86 GLU A C 1
ATOM 682 O O . GLU A 1 86 ? -20.867 3.084 21.949 1.00 70.50 86 GLU A O 1
ATOM 687 N N . GLU A 1 87 ? -19.661 4.790 21.131 1.00 66.25 87 GLU A N 1
ATOM 688 C CA . GLU A 1 87 ? -19.515 5.538 22.389 1.00 66.25 87 GLU A CA 1
ATOM 689 C C . GLU A 1 87 ? -20.680 6.518 22.675 1.00 66.25 87 GLU A C 1
ATOM 691 O O . GLU A 1 87 ? -20.680 7.170 23.722 1.00 66.25 87 GLU A O 1
ATOM 696 N N . LYS A 1 88 ? -21.665 6.633 21.772 1.00 53.56 88 LYS A N 1
ATOM 697 C CA . LYS A 1 88 ? -22.876 7.466 21.915 1.00 53.56 88 LYS A CA 1
ATOM 698 C C . LYS A 1 88 ? -24.116 6.625 22.192 1.00 53.56 88 LYS A C 1
ATOM 700 O O . LYS A 1 88 ? -24.952 7.104 22.990 1.00 53.56 88 LYS A O 1
#

Radius of gyration: 13.79 Å; chains: 1; bounding box: 36×17×40 Å

Foldseek 3Di:
DVVLCVQVVVDPLVNDDPQLNVLLVQLVCCLPPNDCVVPPNVNSLVVSLVSLCVPPNDVSSVVSNVRSVSVNVVVVVVVVVVVVVVVD

pLDDT: mean 88.65, std 10.11, range [53.56, 98.56]

Sequence (88 aa):
DKIIEKVAPEWPINQITIIDRNVLRIGLYELLFGNKKEVPSKVAINESIELAKSFGGESSGKFINGVLGTVYKEIEEREKNKKETEEK

Secondary structure (DSSP, 8-state):
-HHHHHH-TTS-TTTS-HHHHHHHHHHHHHHHHS-TTTS-HHHHHHHHHHHHHHHHHHHHHHHHHHHHHHHHHHHHHHHHHHHHHHT-